Protein AF-A0A497PJH2-F1 (afdb_monomer_lite)

Secondary structure (DSSP, 8-state):
-----HHHHHHHHHHS-------S-HHHHHHHHHHHHHHSTT-HHHHHHHHHHHSTHHHHHHHHHHHHHHHHT-----EEEEPTTS-EEEE------

Structure (mmCIF, N/CA/C/O backbone):
data_AF-A0A497PJH2-F1
#
_entry.id   AF-A0A497PJH2-F1
#
loop_
_atom_site.group_PDB
_atom_site.id
_atom_site.type_symbol
_atom_site.label_atom_id
_atom_site.label_alt_id
_atom_site.label_comp_id
_atom_site.label_asym_id
_atom_site.label_entity_id
_atom_site.label_seq_id
_atom_site.pdbx_PDB_ins_code
_atom_site.Cartn_x
_atom_site.Cartn_y
_atom_site.Cartn_z
_atom_site.occupancy
_atom_site.B_iso_or_equiv
_atom_site.auth_seq_id
_atom_site.auth_comp_id
_atom_site.auth_asym_id
_atom_site.auth_atom_id
_atom_site.pdbx_PDB_model_num
ATOM 1 N N . MET A 1 1 ? 33.454 9.909 18.352 1.00 47.62 1 MET A N 1
ATOM 2 C CA . MET A 1 1 ? 32.184 9.878 17.603 1.00 47.62 1 MET A CA 1
ATOM 3 C C . MET A 1 1 ? 32.173 11.127 16.757 1.00 47.62 1 MET A C 1
ATOM 5 O O . MET A 1 1 ? 32.242 12.206 17.322 1.00 47.62 1 MET A O 1
ATOM 9 N N . GLU A 1 2 ? 32.241 10.972 15.440 1.00 60.81 2 GLU A N 1
ATOM 10 C CA . GLU A 1 2 ? 32.157 12.090 14.500 1.00 60.81 2 GLU A CA 1
ATOM 11 C C . GLU A 1 2 ? 30.719 12.619 14.538 1.00 60.81 2 GLU A C 1
ATOM 13 O O . GLU A 1 2 ? 29.773 11.867 14.297 1.00 60.81 2 GLU A O 1
ATOM 18 N N . GLU A 1 3 ? 30.540 13.876 14.941 1.00 64.44 3 GLU A N 1
ATOM 19 C CA . GLU A 1 3 ? 29.226 14.512 14.948 1.00 64.44 3 GLU A CA 1
ATOM 20 C C . GLU A 1 3 ? 28.776 14.727 13.503 1.00 64.44 3 GLU A C 1
ATOM 22 O O . GLU A 1 3 ? 29.369 15.497 12.748 1.00 64.44 3 GLU A O 1
ATOM 27 N N . ILE A 1 4 ? 27.728 14.015 13.095 1.00 67.50 4 ILE A N 1
ATOM 28 C CA . ILE A 1 4 ? 27.148 14.182 11.766 1.00 67.50 4 ILE A CA 1
ATOM 29 C C . ILE A 1 4 ? 26.445 15.541 11.727 1.00 67.50 4 ILE A C 1
ATOM 31 O O . ILE A 1 4 ? 25.423 15.744 12.385 1.00 67.50 4 ILE A O 1
ATOM 35 N N . ASN A 1 5 ? 26.975 16.460 10.918 1.00 82.12 5 ASN A N 1
ATOM 36 C CA . ASN A 1 5 ? 26.349 17.745 10.637 1.00 82.12 5 ASN A CA 1
ATOM 37 C C . ASN A 1 5 ? 25.066 17.532 9.810 1.00 82.12 5 ASN A C 1
ATOM 39 O O . ASN A 1 5 ? 25.095 17.307 8.596 1.00 82.12 5 ASN A O 1
ATOM 43 N N . ILE A 1 6 ? 23.925 17.580 10.498 1.00 77.50 6 ILE A N 1
ATOM 44 C CA . ILE A 1 6 ? 22.589 17.303 9.950 1.00 77.50 6 ILE A CA 1
ATOM 45 C C . ILE A 1 6 ? 22.239 18.257 8.794 1.00 77.50 6 ILE A C 1
ATOM 47 O O . ILE A 1 6 ? 21.564 17.856 7.841 1.00 77.50 6 ILE A O 1
ATOM 51 N N . GLU A 1 7 ? 22.716 19.501 8.847 1.00 78.81 7 GLU A N 1
ATOM 52 C CA . GLU A 1 7 ? 22.486 20.528 7.824 1.00 78.81 7 GLU A CA 1
ATOM 53 C C . GLU A 1 7 ? 23.119 20.129 6.482 1.00 78.81 7 GLU A C 1
ATOM 55 O O . GLU A 1 7 ? 22.513 20.239 5.413 1.00 78.81 7 GLU A O 1
ATOM 60 N N . GLU A 1 8 ? 24.341 19.603 6.545 1.00 78.31 8 GLU A N 1
ATOM 61 C CA . GLU A 1 8 ? 25.134 19.237 5.377 1.00 78.31 8 GLU A CA 1
ATOM 62 C C . GLU A 1 8 ? 24.603 17.958 4.712 1.00 78.31 8 GLU A C 1
ATOM 64 O O . GLU A 1 8 ? 24.538 17.859 3.482 1.00 78.31 8 GLU A O 1
ATOM 69 N N . ALA A 1 9 ? 24.117 17.012 5.523 1.00 66.75 9 ALA A N 1
ATOM 70 C CA . ALA A 1 9 ? 23.426 15.818 5.045 1.00 66.75 9 ALA A CA 1
ATOM 71 C C . ALA A 1 9 ? 22.124 16.166 4.300 1.00 66.75 9 ALA A C 1
ATOM 73 O O . ALA A 1 9 ? 21.869 15.641 3.214 1.00 66.75 9 ALA A O 1
ATOM 74 N N . ARG A 1 10 ? 21.320 17.097 4.833 1.00 66.50 10 ARG A N 1
ATOM 75 C CA . ARG A 1 10 ? 20.082 17.567 4.183 1.00 66.50 10 ARG A CA 1
ATOM 76 C C . ARG A 1 10 ? 20.351 18.214 2.831 1.00 66.50 10 ARG A C 1
ATOM 78 O O . ARG A 1 10 ? 19.626 17.950 1.872 1.00 66.50 10 ARG A O 1
ATOM 85 N N . LYS A 1 11 ? 21.405 19.025 2.740 1.00 73.62 11 LYS A N 1
ATOM 86 C CA . LYS A 1 11 ? 21.775 19.713 1.502 1.00 73.62 11 LYS A CA 1
ATOM 87 C C . LYS A 1 11 ? 22.166 18.729 0.394 1.00 73.62 11 LYS A C 1
ATOM 89 O O . LYS A 1 11 ? 21.644 18.834 -0.713 1.00 73.62 11 LYS A O 1
ATOM 94 N N . LYS A 1 12 ? 22.976 17.711 0.714 1.00 66.94 12 LYS A N 1
ATOM 95 C CA . LYS A 1 12 ? 23.337 16.636 -0.231 1.00 66.94 12 LYS A CA 1
ATOM 96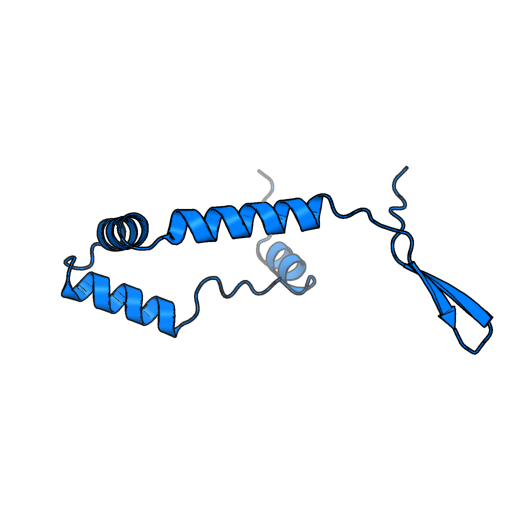 C C . LYS A 1 12 ? 22.120 15.836 -0.711 1.00 66.94 12 LYS A C 1
ATOM 98 O O . LYS A 1 12 ? 22.046 15.486 -1.885 1.00 66.94 12 LYS A O 1
ATOM 103 N N . ILE A 1 13 ? 21.143 15.593 0.168 1.00 63.25 13 ILE A N 1
ATOM 104 C CA . ILE A 1 13 ? 19.887 14.907 -0.184 1.00 63.25 13 ILE A CA 1
ATOM 105 C C . ILE A 1 13 ? 19.011 15.759 -1.118 1.00 63.25 13 ILE A C 1
ATOM 107 O O . ILE A 1 13 ? 18.325 15.199 -1.965 1.00 63.25 13 ILE A O 1
ATOM 111 N N . MET A 1 14 ? 19.019 17.090 -0.986 1.00 59.91 14 MET A N 1
ATOM 112 C CA . MET A 1 14 ? 18.226 17.989 -1.840 1.00 59.91 14 MET A CA 1
ATOM 113 C C . MET A 1 14 ? 18.870 18.276 -3.205 1.00 59.91 14 MET A C 1
ATOM 115 O O . MET A 1 14 ? 18.148 18.501 -4.176 1.00 59.91 14 MET A O 1
ATOM 119 N N . GLU A 1 15 ? 20.205 18.280 -3.300 1.00 64.38 15 GLU A N 1
ATOM 120 C CA . GLU A 1 15 ? 20.936 18.502 -4.562 1.00 64.38 15 GLU A CA 1
ATOM 121 C C . GLU A 1 15 ? 20.725 17.364 -5.571 1.00 64.38 15 GLU A C 1
ATOM 123 O O . GLU A 1 15 ? 20.762 17.573 -6.785 1.00 64.38 15 GLU A O 1
ATOM 128 N N . HIS A 1 16 ? 20.449 16.155 -5.090 1.00 56.31 16 HIS A N 1
ATOM 129 C CA . HIS A 1 16 ? 19.934 15.071 -5.915 1.00 56.31 16 HIS A CA 1
ATOM 130 C C . HIS A 1 16 ? 18.420 15.190 -5.899 1.00 56.31 16 HIS A C 1
ATOM 132 O O . HIS A 1 16 ? 17.842 15.001 -4.842 1.00 56.31 16 HIS A O 1
ATOM 138 N N . LYS A 1 17 ? 17.765 15.506 -7.031 1.00 51.84 17 LYS A N 1
ATOM 139 C CA . LYS A 1 17 ? 16.293 15.443 -7.126 1.00 51.84 17 LYS A CA 1
ATOM 140 C C . LYS A 1 17 ? 15.857 14.099 -6.536 1.00 51.84 17 LYS A C 1
ATOM 142 O O . LYS A 1 17 ? 16.089 13.083 -7.199 1.00 51.84 17 LYS A O 1
ATOM 147 N N . PRO A 1 18 ? 15.283 14.051 -5.320 1.00 45.72 18 PRO A N 1
ATOM 148 C CA . PRO A 1 18 ? 14.907 12.775 -4.766 1.00 45.72 18 PRO A CA 1
ATOM 149 C C . PRO A 1 18 ? 13.839 12.235 -5.707 1.00 45.72 18 PRO A C 1
ATOM 151 O O . PRO A 1 18 ? 12.953 12.977 -6.140 1.00 45.72 18 PRO A O 1
ATOM 154 N N . LEU A 1 19 ? 13.934 10.957 -6.066 1.00 46.59 19 LEU A N 1
ATOM 155 C CA . LEU A 1 19 ? 12.762 10.230 -6.528 1.00 46.59 19 LEU A CA 1
ATOM 156 C C . LEU A 1 19 ? 11.705 10.452 -5.445 1.00 46.59 19 LEU A C 1
ATOM 158 O O . LEU A 1 19 ? 11.793 9.879 -4.360 1.00 46.59 19 LEU A O 1
ATOM 162 N N . VAL A 1 20 ? 10.770 11.372 -5.693 1.00 48.22 20 VAL A N 1
ATOM 163 C CA . VAL A 1 20 ? 9.670 11.650 -4.779 1.00 48.22 20 VAL A CA 1
ATOM 164 C C . VAL A 1 20 ? 8.755 10.450 -4.893 1.00 48.22 20 VAL A C 1
ATOM 166 O O . VAL A 1 20 ? 7.814 10.422 -5.682 1.00 48.22 20 VAL A O 1
ATOM 169 N N . ILE A 1 21 ? 9.069 9.410 -4.130 1.00 48.34 21 ILE A N 1
ATOM 170 C CA . ILE A 1 21 ? 8.138 8.323 -3.919 1.00 48.34 21 ILE A CA 1
ATOM 171 C C . ILE A 1 21 ? 7.104 8.885 -2.945 1.00 48.34 21 ILE A C 1
ATOM 173 O O . ILE A 1 21 ? 7.238 8.753 -1.730 1.00 48.34 21 ILE A O 1
ATOM 177 N N . ASN A 1 22 ? 6.073 9.550 -3.472 1.00 52.44 22 ASN A N 1
ATOM 178 C CA . ASN A 1 22 ? 4.809 9.697 -2.756 1.00 52.44 22 ASN A CA 1
ATOM 179 C C . ASN A 1 22 ? 4.258 8.272 -2.593 1.00 52.44 22 ASN A C 1
ATOM 181 O O . ASN A 1 22 ? 3.512 7.797 -3.443 1.00 52.44 22 ASN A O 1
ATOM 185 N N . ARG A 1 23 ? 4.736 7.542 -1.571 1.00 63.59 23 ARG A N 1
ATOM 186 C CA . ARG A 1 23 ? 4.622 6.071 -1.482 1.00 63.59 23 ARG A CA 1
ATOM 187 C C . ARG A 1 23 ? 3.184 5.573 -1.513 1.00 63.59 23 ARG A C 1
ATOM 189 O O . ARG A 1 23 ? 2.951 4.451 -1.943 1.00 63.59 23 ARG A O 1
ATOM 196 N N . VAL A 1 24 ? 2.237 6.402 -1.082 1.00 72.12 24 VAL A N 1
ATOM 197 C CA . VAL A 1 24 ? 0.814 6.077 -1.084 1.00 72.12 24 VAL A CA 1
ATOM 198 C C . VAL A 1 24 ? 0.027 7.329 -1.489 1.00 72.12 24 VAL A C 1
ATOM 200 O O . VAL A 1 24 ? 0.190 8.371 -0.847 1.00 72.12 24 VAL A O 1
ATOM 203 N N . PRO A 1 25 ? -0.821 7.272 -2.533 1.00 85.69 25 PRO A N 1
ATOM 204 C CA . PRO A 1 25 ? -1.707 8.376 -2.887 1.00 85.69 25 PRO A CA 1
ATOM 205 C C . PRO A 1 25 ? -2.578 8.800 -1.700 1.00 85.69 25 PRO A C 1
ATOM 207 O O . PRO A 1 25 ? -3.086 7.949 -0.971 1.00 85.69 25 PRO A O 1
ATOM 210 N N . PHE A 1 26 ? -2.805 10.108 -1.534 1.00 83.25 26 PHE A N 1
ATOM 211 C CA . PHE A 1 26 ? -3.602 10.657 -0.425 1.00 83.25 26 PHE A CA 1
ATOM 212 C C . PHE A 1 26 ? -4.947 9.937 -0.272 1.00 83.25 26 PHE A C 1
ATOM 214 O O . PHE A 1 26 ? -5.284 9.467 0.807 1.00 83.25 26 PHE A O 1
ATOM 221 N N . ARG A 1 27 ? -5.664 9.750 -1.386 1.00 86.38 27 ARG A N 1
ATOM 222 C CA . ARG A 1 27 ? -6.950 9.047 -1.407 1.00 86.38 27 ARG A CA 1
ATOM 223 C C . ARG A 1 27 ? -6.849 7.607 -0.895 1.00 86.38 27 ARG A C 1
ATOM 225 O O . ARG A 1 27 ? -7.730 7.163 -0.173 1.00 86.38 27 ARG A O 1
ATOM 232 N N . THR A 1 28 ? -5.787 6.890 -1.253 1.00 85.94 28 THR A N 1
ATOM 233 C CA . THR A 1 28 ? -5.550 5.514 -0.795 1.00 85.94 28 THR A CA 1
ATOM 234 C C . THR A 1 28 ? -5.309 5.472 0.709 1.00 85.94 28 THR A C 1
ATOM 236 O O . THR A 1 28 ? -5.831 4.593 1.386 1.00 85.94 28 THR A O 1
ATOM 239 N N . ARG A 1 29 ? -4.564 6.446 1.241 1.00 87.00 29 ARG A N 1
ATOM 240 C CA . ARG A 1 29 ? -4.324 6.568 2.680 1.00 87.00 29 ARG A CA 1
ATOM 241 C C . ARG A 1 29 ? -5.610 6.868 3.450 1.00 87.00 29 ARG A C 1
ATOM 243 O O . ARG A 1 29 ? -5.861 6.209 4.448 1.00 87.00 29 ARG A O 1
ATOM 250 N N . GLU A 1 30 ? -6.414 7.826 2.991 1.00 93.50 30 GLU A N 1
ATOM 251 C CA . GLU A 1 30 ? -7.687 8.164 3.646 1.00 93.50 30 GLU A CA 1
ATOM 252 C C . GLU A 1 30 ? -8.630 6.958 3.675 1.00 93.50 30 GLU A C 1
ATOM 254 O O . GLU A 1 30 ? -9.139 6.612 4.732 1.00 93.50 30 GLU A O 1
ATOM 259 N N . LEU A 1 31 ? -8.782 6.253 2.547 1.00 92.38 31 LEU A N 1
ATOM 260 C CA . LEU A 1 31 ? -9.610 5.045 2.478 1.00 92.38 31 LEU A CA 1
ATOM 261 C C . LEU A 1 31 ? -9.121 3.946 3.428 1.00 92.38 31 LEU A C 1
ATOM 263 O O . LEU A 1 31 ? -9.935 3.294 4.072 1.00 92.38 31 LEU A O 1
ATOM 267 N N . PHE A 1 32 ? -7.803 3.752 3.533 1.00 93.12 32 PHE A N 1
ATOM 268 C CA . PHE A 1 32 ? -7.226 2.792 4.472 1.00 93.12 32 PHE A CA 1
ATOM 269 C C . PHE A 1 32 ? -7.529 3.166 5.929 1.00 93.12 32 PHE A C 1
ATOM 271 O O . PHE A 1 32 ? -7.910 2.302 6.714 1.00 93.12 32 PHE A O 1
ATOM 278 N N . ILE A 1 33 ? -7.387 4.446 6.288 1.00 92.56 33 ILE A N 1
ATOM 279 C CA . ILE A 1 33 ? -7.666 4.936 7.645 1.00 92.56 33 ILE A CA 1
ATOM 280 C C . ILE A 1 33 ? -9.161 4.815 7.968 1.00 92.56 33 ILE A C 1
ATOM 282 O O . ILE A 1 33 ? -9.502 4.343 9.049 1.00 92.56 33 ILE A O 1
ATOM 286 N N . SER A 1 34 ? -10.047 5.196 7.043 1.00 95.81 34 SER A N 1
ATOM 287 C CA . SER A 1 34 ? -11.497 5.036 7.206 1.00 95.81 34 SER A CA 1
ATOM 288 C C . SER A 1 34 ? -11.871 3.576 7.439 1.00 95.81 34 SER A C 1
ATOM 290 O O . SER A 1 34 ? -12.518 3.274 8.436 1.00 95.81 34 SER A O 1
ATOM 292 N N . LEU A 1 35 ? -11.368 2.666 6.600 1.00 94.38 35 LEU A N 1
ATOM 293 C CA . 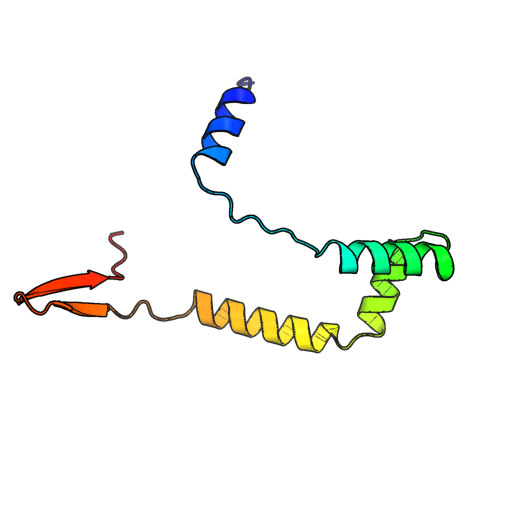LEU A 1 35 ? -11.608 1.232 6.747 1.00 94.38 35 LEU A CA 1
ATOM 294 C C . LEU A 1 35 ? -11.115 0.702 8.099 1.00 94.38 35 LEU A C 1
ATOM 296 O O . LEU A 1 35 ? -11.815 -0.061 8.758 1.00 94.38 35 LEU A O 1
ATOM 300 N N . ALA A 1 36 ? -9.926 1.126 8.534 1.00 95.44 36 ALA A N 1
ATOM 301 C CA . ALA A 1 36 ? -9.384 0.715 9.822 1.00 95.44 36 ALA A CA 1
ATOM 302 C C . ALA A 1 36 ? -10.252 1.181 10.994 1.00 95.44 36 ALA A C 1
ATOM 304 O O . ALA A 1 36 ? -10.459 0.434 11.948 1.00 95.44 36 ALA A O 1
ATOM 305 N N . ASN A 1 37 ? -10.771 2.406 10.929 1.00 95.88 37 ASN A N 1
ATOM 306 C CA . ASN A 1 37 ? -11.623 2.965 11.974 1.00 95.88 37 ASN A CA 1
ATOM 307 C C . ASN A 1 37 ? -13.005 2.301 12.018 1.00 95.88 37 ASN A C 1
ATOM 309 O O . ASN A 1 37 ? -13.528 2.087 13.108 1.00 95.88 37 ASN A O 1
ATOM 313 N N . GLU A 1 38 ? -13.578 1.987 10.857 1.00 96.94 38 GLU A N 1
ATOM 314 C CA . GLU A 1 38 ? -14.927 1.424 10.727 1.00 96.94 38 GLU A CA 1
ATOM 315 C C . GLU A 1 38 ? -14.978 -0.064 11.099 1.00 96.94 38 GLU A C 1
ATOM 317 O O . GLU A 1 38 ? -15.849 -0.473 11.863 1.00 96.94 38 GLU A O 1
ATOM 322 N N . GLU A 1 39 ? -14.022 -0.861 10.616 1.00 94.19 39 GLU A N 1
ATOM 323 C CA . GLU A 1 39 ? -14.102 -2.330 10.666 1.00 94.19 39 GLU A CA 1
ATOM 324 C C . GLU A 1 39 ? -13.104 -2.966 11.650 1.00 94.19 39 GLU A C 1
ATOM 326 O O . GLU A 1 39 ? -13.274 -4.112 12.066 1.00 94.19 39 GLU A O 1
ATOM 331 N N . PHE A 1 40 ? -12.052 -2.237 12.040 1.00 93.75 40 PHE A N 1
ATOM 332 C CA . PHE A 1 40 ? -10.919 -2.796 12.790 1.00 93.75 40 PHE A CA 1
ATOM 333 C C . PHE A 1 40 ? -10.542 -1.993 14.041 1.00 93.75 40 PHE A C 1
ATOM 335 O O . PHE A 1 40 ? -9.449 -2.179 14.571 1.00 93.75 40 PHE A O 1
ATOM 342 N N . CYS A 1 41 ? -11.409 -1.102 14.537 1.00 93.81 41 CYS A N 1
ATOM 343 C CA . CYS A 1 41 ? -11.148 -0.294 15.739 1.00 93.81 41 CYS A CA 1
ATOM 344 C C . CYS A 1 41 ? -9.800 0.460 15.692 1.00 93.81 41 CYS A C 1
ATOM 346 O O . CYS A 1 41 ? -9.068 0.511 16.681 1.00 93.81 41 CYS A O 1
ATOM 348 N N . SER A 1 42 ? -9.460 1.014 14.526 1.00 90.69 42 SER A N 1
ATOM 349 C CA . SER A 1 42 ? -8.188 1.695 14.238 1.00 90.69 42 SER A CA 1
ATOM 350 C C . SER A 1 42 ? -6.943 0.790 14.268 1.00 90.69 42 SER A C 1
ATOM 352 O O . SER A 1 42 ? -5.818 1.295 14.251 1.00 90.69 42 SER A O 1
ATOM 354 N N . ASP A 1 43 ? -7.101 -0.538 14.264 1.00 92.56 43 ASP A N 1
ATOM 355 C CA . ASP A 1 43 ? -5.990 -1.483 14.133 1.00 92.56 43 ASP A CA 1
ATOM 356 C C . ASP A 1 43 ? -5.525 -1.578 12.671 1.00 92.56 43 ASP A C 1
ATOM 358 O O . ASP A 1 43 ? -6.052 -2.324 11.835 1.00 92.56 43 ASP A O 1
ATOM 362 N N . TYR A 1 44 ? -4.485 -0.809 12.355 1.00 91.25 44 TYR A N 1
ATOM 363 C CA . TYR A 1 44 ? -3.870 -0.798 11.029 1.00 91.25 44 TYR A CA 1
ATOM 364 C C . TYR A 1 44 ? -3.186 -2.121 10.668 1.00 91.25 44 TYR A C 1
ATOM 366 O O . TYR A 1 44 ? -3.093 -2.447 9.483 1.00 91.25 44 TYR A O 1
ATOM 374 N N . GLY A 1 45 ? -2.717 -2.889 11.655 1.00 92.31 45 GLY A N 1
ATOM 375 C CA . GLY A 1 45 ? -2.092 -4.188 11.423 1.00 92.31 45 GLY A CA 1
ATOM 376 C C . GLY A 1 45 ? -3.112 -5.197 10.911 1.00 92.31 45 GLY A C 1
ATOM 377 O O . GLY A 1 45 ? -2.888 -5.830 9.875 1.00 92.31 45 GLY A O 1
ATOM 378 N N . MET A 1 46 ? -4.268 -5.282 11.576 1.00 92.88 46 MET A N 1
ATOM 379 C CA . MET A 1 46 ? -5.347 -6.162 11.134 1.00 92.88 46 MET A CA 1
ATOM 380 C C . MET A 1 46 ? -6.009 -5.704 9.844 1.00 92.88 46 MET A C 1
ATOM 382 O O . MET A 1 46 ? -6.275 -6.541 8.983 1.00 92.88 46 MET A O 1
ATOM 386 N N . THR A 1 47 ? -6.182 -4.397 9.657 1.00 93.19 47 THR A N 1
ATOM 387 C CA . THR A 1 47 ? -6.684 -3.847 8.390 1.00 93.19 47 THR A CA 1
ATOM 388 C C . THR A 1 47 ? -5.775 -4.242 7.226 1.00 93.19 47 THR A C 1
ATOM 390 O O . THR A 1 47 ? -6.240 -4.718 6.191 1.00 93.19 47 THR A O 1
ATOM 393 N N . LEU A 1 48 ? -4.456 -4.095 7.391 1.00 88.62 48 LEU A N 1
ATOM 394 C CA . LEU A 1 48 ? -3.492 -4.455 6.356 1.00 88.62 48 LE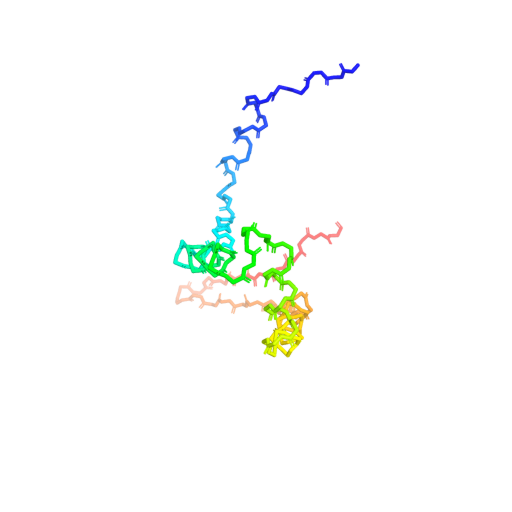U A CA 1
ATOM 395 C C . LEU A 1 48 ? -3.469 -5.964 6.098 1.00 88.62 48 LEU A C 1
ATOM 397 O O . LEU A 1 48 ? -3.463 -6.376 4.940 1.00 88.62 48 LEU A O 1
ATOM 401 N N . LYS A 1 49 ? -3.492 -6.786 7.153 1.00 88.88 49 LYS A N 1
ATOM 402 C CA . LYS A 1 49 ? -3.571 -8.243 7.020 1.00 88.88 49 LYS A CA 1
ATOM 403 C C . LYS A 1 49 ? -4.822 -8.662 6.2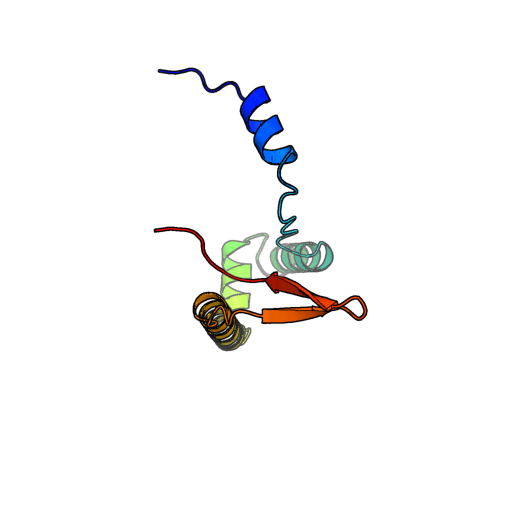49 1.00 88.88 49 LYS A C 1
ATOM 405 O O . LYS A 1 49 ? -4.714 -9.427 5.298 1.00 88.88 49 LYS A O 1
ATOM 410 N N . TYR A 1 50 ? -5.980 -8.112 6.610 1.00 90.62 50 TYR A N 1
ATOM 411 C CA . TYR A 1 50 ? -7.237 -8.358 5.911 1.00 90.62 50 TYR A CA 1
ATOM 412 C C . TYR A 1 50 ? -7.134 -8.001 4.425 1.00 90.62 50 TYR A C 1
ATOM 414 O O . TYR A 1 50 ? -7.525 -8.796 3.575 1.00 90.62 50 TYR A O 1
ATOM 422 N N . LEU A 1 51 ? -6.564 -6.842 4.091 1.00 87.75 51 LEU A N 1
ATOM 423 C CA . LEU A 1 51 ? -6.379 -6.434 2.699 1.00 87.75 51 LEU A CA 1
ATOM 424 C C . LEU A 1 51 ? -5.431 -7.370 1.941 1.00 87.75 51 LEU A C 1
ATOM 426 O O . LEU A 1 51 ? -5.723 -7.713 0.802 1.00 87.75 51 LEU A O 1
ATOM 430 N N . ILE A 1 52 ? -4.330 -7.808 2.554 1.00 85.00 52 ILE A N 1
ATOM 431 C CA . ILE A 1 52 ? -3.381 -8.753 1.942 1.00 85.00 52 ILE A CA 1
ATOM 432 C C . ILE A 1 52 ? -4.022 -10.125 1.712 1.00 85.00 52 ILE A C 1
ATOM 434 O O . ILE A 1 52 ? -3.774 -10.738 0.677 1.00 85.00 52 ILE A O 1
ATOM 438 N N . ASP A 1 53 ? -4.834 -10.592 2.660 1.00 85.62 53 ASP A N 1
ATOM 439 C CA . ASP A 1 53 ? -5.482 -11.901 2.587 1.00 85.62 53 ASP A CA 1
ATOM 440 C C . ASP A 1 53 ? -6.639 -11.920 1.566 1.00 85.62 53 ASP A C 1
ATOM 442 O O . ASP A 1 53 ? -6.890 -12.952 0.948 1.00 85.62 53 ASP A O 1
ATOM 446 N N . ASN A 1 54 ? -7.346 -10.794 1.382 1.00 81.38 54 ASN A N 1
ATOM 447 C CA . ASN A 1 54 ? -8.557 -10.717 0.548 1.00 81.38 54 ASN A CA 1
ATOM 448 C C . ASN A 1 54 ? -8.343 -10.111 -0.840 1.00 81.38 54 ASN A C 1
ATOM 450 O O . ASN A 1 54 ? -9.136 -10.354 -1.749 1.00 81.38 54 ASN A O 1
ATOM 454 N N . LEU A 1 55 ? -7.308 -9.298 -1.029 1.00 69.94 55 LEU A N 1
ATOM 455 C CA . LEU A 1 55 ? -6.935 -8.846 -2.361 1.00 69.94 55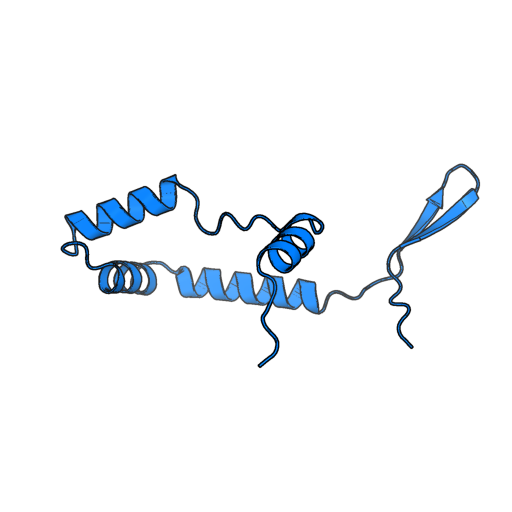 LEU A CA 1
ATOM 456 C C . LEU A 1 55 ? -5.999 -9.892 -2.968 1.00 69.94 55 LEU A C 1
ATOM 458 O O . LEU A 1 55 ? -5.104 -10.396 -2.294 1.00 69.94 55 LEU A O 1
ATOM 462 N N . GLU A 1 56 ? -6.116 -10.153 -4.272 1.00 69.50 56 GLU A N 1
ATOM 463 C CA . GLU A 1 56 ? -5.115 -10.911 -5.046 1.00 69.50 56 GLU A CA 1
ATOM 464 C C . GLU A 1 56 ? -3.765 -10.150 -5.150 1.00 69.50 56 GLU A C 1
ATOM 466 O O . GLU A 1 56 ? -3.086 -10.174 -6.177 1.00 69.50 56 GLU A O 1
ATOM 471 N N . ILE A 1 57 ? -3.353 -9.442 -4.093 1.00 69.81 57 ILE A N 1
ATOM 472 C CA . ILE A 1 57 ? -2.101 -8.695 -3.982 1.00 69.81 57 ILE A CA 1
ATOM 473 C C . ILE A 1 57 ? -0.913 -9.610 -4.262 1.00 69.81 57 ILE A C 1
ATOM 475 O O . ILE A 1 57 ? 0.035 -9.158 -4.889 1.00 69.81 57 ILE A O 1
ATOM 479 N N . GLN A 1 58 ? -0.980 -10.893 -3.899 1.00 69.81 58 GLN A N 1
ATOM 480 C CA . GLN A 1 58 ? 0.048 -11.886 -4.236 1.00 69.81 58 GLN A CA 1
ATOM 481 C C . GLN A 1 58 ? 0.347 -11.922 -5.747 1.00 69.81 58 GLN A C 1
ATOM 483 O O . GLN A 1 58 ? 1.506 -11.957 -6.154 1.00 69.81 58 GLN A O 1
ATOM 488 N N . ARG A 1 59 ? -0.689 -11.834 -6.593 1.00 72.88 59 ARG A N 1
ATOM 489 C CA . ARG A 1 59 ? -0.541 -11.830 -8.055 1.00 72.88 59 ARG A CA 1
ATOM 490 C C . ARG A 1 59 ? 0.090 -10.533 -8.560 1.00 72.88 59 ARG A C 1
ATOM 492 O O . ARG A 1 59 ? 0.961 -10.570 -9.424 1.00 72.88 59 ARG A O 1
ATOM 499 N N . LEU A 1 60 ? -0.341 -9.394 -8.015 1.00 76.56 60 LEU A N 1
ATOM 500 C CA . LEU A 1 60 ? 0.195 -8.073 -8.364 1.00 76.56 60 LEU A CA 1
ATOM 501 C C . LEU A 1 60 ? 1.645 -7.896 -7.893 1.00 76.56 60 LEU A C 1
ATOM 503 O O . LEU A 1 60 ? 2.460 -7.339 -8.623 1.00 76.56 60 LEU A O 1
ATOM 507 N N . LEU A 1 61 ? 1.981 -8.396 -6.703 1.00 78.25 61 LEU A N 1
ATOM 508 C CA . LEU A 1 61 ? 3.345 -8.402 -6.174 1.00 78.25 61 LEU A CA 1
ATOM 509 C C . LEU A 1 61 ? 4.264 -9.235 -7.062 1.00 78.25 61 LEU A C 1
ATOM 511 O O . LEU A 1 61 ? 5.311 -8.737 -7.464 1.00 78.25 61 LEU A O 1
ATOM 515 N N . LEU A 1 62 ? 3.835 -10.440 -7.448 1.00 81.50 62 LEU A N 1
ATOM 516 C CA . LEU A 1 62 ? 4.594 -11.292 -8.361 1.00 81.50 62 LEU A CA 1
ATOM 517 C C . LEU A 1 62 ? 4.833 -10.609 -9.718 1.00 81.50 62 LEU A C 1
ATOM 519 O O . LEU A 1 62 ? 5.944 -10.639 -10.242 1.00 81.50 62 LEU A O 1
ATOM 523 N N . GLU A 1 63 ? 3.814 -9.954 -10.283 1.00 84.75 63 GLU A N 1
ATOM 524 C CA . GLU A 1 63 ? 3.959 -9.189 -11.530 1.00 84.75 63 GLU A CA 1
ATOM 525 C C . GLU A 1 63 ? 4.972 -8.043 -11.371 1.00 84.75 63 GLU A C 1
ATOM 527 O O . GLU A 1 63 ? 5.813 -7.807 -12.242 1.00 84.75 63 GLU A O 1
ATOM 532 N N . HIS A 1 64 ? 4.917 -7.324 -10.250 1.00 82.88 64 HIS A N 1
ATOM 533 C CA . HIS A 1 64 ? 5.834 -6.224 -9.971 1.00 82.88 64 HIS A CA 1
ATOM 534 C C . HIS A 1 64 ? 7.277 -6.711 -9.801 1.00 82.88 64 HIS A C 1
ATOM 536 O O . HIS A 1 64 ? 8.182 -6.111 -10.380 1.00 82.88 64 HIS A O 1
ATOM 542 N N . GLU A 1 65 ? 7.498 -7.810 -9.078 1.00 86.88 65 GLU A N 1
ATOM 543 C CA . GLU A 1 65 ? 8.817 -8.437 -8.934 1.00 86.88 65 GLU A CA 1
ATOM 544 C C . GLU A 1 65 ? 9.393 -8.855 -10.291 1.00 86.88 65 GLU A C 1
ATOM 546 O O . GLU A 1 65 ? 10.544 -8.543 -10.601 1.00 86.88 65 GLU A O 1
ATOM 551 N N . GLN A 1 66 ? 8.577 -9.469 -11.154 1.00 86.56 66 GLN A N 1
ATOM 552 C CA . GLN A 1 66 ? 8.988 -9.830 -12.514 1.00 86.56 66 GLN A CA 1
ATOM 553 C C . GLN A 1 66 ? 9.389 -8.602 -13.341 1.00 86.56 66 GLN A C 1
ATOM 555 O O . GLN A 1 66 ? 10.390 -8.633 -14.060 1.00 86.56 66 GLN A O 1
ATOM 560 N N . ARG A 1 67 ? 8.640 -7.498 -13.235 1.00 84.00 67 ARG A N 1
ATOM 561 C CA . ARG A 1 67 ? 8.945 -6.249 -13.954 1.00 84.00 67 ARG A CA 1
ATOM 562 C C . ARG A 1 67 ? 10.221 -5.589 -13.448 1.00 84.00 67 ARG A C 1
ATOM 564 O O . ARG A 1 67 ? 10.985 -5.084 -14.267 1.00 84.00 67 ARG A O 1
ATOM 571 N N . ILE A 1 68 ? 10.459 -5.600 -12.137 1.00 84.06 68 ILE A N 1
ATOM 572 C CA . ILE A 1 68 ? 11.704 -5.098 -11.540 1.00 84.06 68 ILE A CA 1
ATOM 573 C C . ILE A 1 68 ? 12.881 -5.932 -12.046 1.00 84.06 68 ILE A C 1
ATOM 575 O O . ILE A 1 68 ? 13.810 -5.372 -12.622 1.00 84.06 68 ILE A O 1
ATOM 579 N N . SER A 1 69 ? 12.784 -7.261 -11.969 1.00 84.38 69 SER A N 1
ATOM 580 C CA . SER A 1 69 ? 13.827 -8.166 -12.460 1.00 84.38 69 SER A CA 1
ATOM 581 C C . SER A 1 69 ? 14.118 -7.970 -13.954 1.00 84.38 69 SER A C 1
ATOM 583 O O . SER A 1 69 ? 15.275 -7.962 -14.372 1.00 84.38 69 SER A O 1
ATOM 585 N N . ALA A 1 70 ? 13.092 -7.741 -14.778 1.00 82.81 70 ALA A N 1
ATOM 586 C CA . ALA A 1 70 ? 13.263 -7.463 -16.204 1.00 82.81 70 ALA A CA 1
ATOM 587 C C . ALA A 1 70 ? 13.928 -6.104 -16.492 1.00 82.81 70 ALA A C 1
ATOM 589 O O . ALA A 1 70 ? 14.553 -5.937 -17.539 1.00 82.81 70 ALA A O 1
ATOM 590 N N . LEU A 1 71 ? 13.776 -5.119 -15.601 1.00 78.06 71 LEU A N 1
ATOM 591 C CA . LEU A 1 71 ? 14.435 -3.816 -15.710 1.00 78.06 71 LEU A CA 1
ATOM 592 C C . LEU A 1 71 ? 15.884 -3.868 -15.223 1.00 78.06 71 LEU A C 1
ATOM 594 O O . LEU A 1 71 ? 16.739 -3.250 -15.850 1.00 78.06 71 LEU A O 1
ATOM 598 N N . GLU A 1 72 ? 16.151 -4.611 -14.151 1.00 79.38 72 GLU A N 1
ATOM 599 C CA . GLU A 1 72 ? 17.498 -4.823 -13.612 1.00 79.38 72 GLU A CA 1
ATOM 600 C C . GLU A 1 72 ? 18.369 -5.637 -14.572 1.00 79.38 72 GLU A C 1
ATOM 602 O O . GLU A 1 72 ? 19.526 -5.299 -14.796 1.00 79.38 72 GLU A O 1
ATOM 607 N N . ASN A 1 73 ? 17.793 -6.664 -15.201 1.00 78.75 73 ASN A N 1
ATOM 608 C CA . ASN A 1 73 ? 18.492 -7.534 -16.149 1.00 78.75 73 ASN A CA 1
ATOM 609 C C . ASN A 1 73 ? 18.392 -7.056 -17.601 1.00 78.75 73 ASN A C 1
ATOM 611 O O . ASN A 1 73 ? 18.740 -7.798 -18.523 1.00 78.75 73 ASN A O 1
ATOM 615 N N . LYS A 1 74 ? 17.872 -5.847 -17.841 1.00 71.19 74 LYS A N 1
ATOM 616 C CA . LYS A 1 74 ? 17.735 -5.336 -19.201 1.00 71.19 74 LYS A CA 1
ATOM 617 C C . LYS A 1 74 ? 19.138 -5.144 -19.783 1.00 71.19 74 LYS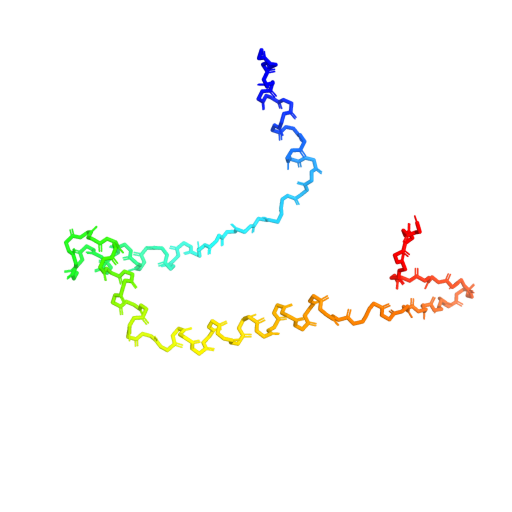 A C 1
ATOM 619 O O . LYS A 1 74 ? 19.899 -4.364 -19.213 1.00 71.19 74 LYS A O 1
ATOM 624 N N . PRO A 1 75 ? 19.493 -5.804 -20.900 1.00 63.00 75 PRO A N 1
ATOM 625 C CA . PRO A 1 75 ? 20.784 -5.572 -21.521 1.00 63.00 75 PRO A CA 1
ATOM 626 C C . PRO A 1 75 ? 20.883 -4.086 -21.868 1.00 63.00 75 PRO A C 1
ATOM 628 O O . PRO A 1 75 ? 19.990 -3.510 -22.501 1.00 63.00 75 PRO A O 1
ATOM 631 N N . THR A 1 76 ? 21.942 -3.441 -21.386 1.00 64.06 76 THR A N 1
ATOM 632 C CA . THR A 1 76 ? 22.314 -2.072 -21.740 1.00 64.06 76 THR A CA 1
ATOM 633 C C . THR A 1 76 ? 22.829 -2.088 -23.174 1.00 64.06 76 THR A C 1
ATOM 635 O O . THR A 1 76 ? 24.018 -1.934 -23.432 1.00 64.06 76 THR A O 1
ATOM 638 N N . ASP A 1 77 ? 21.934 -2.337 -24.128 1.00 62.91 77 ASP A N 1
ATOM 639 C CA . ASP A 1 77 ? 22.286 -2.281 -25.538 1.00 62.91 77 ASP A CA 1
ATOM 640 C C . ASP A 1 77 ? 22.753 -0.855 -25.849 1.00 62.91 77 ASP A C 1
ATOM 642 O O . ASP A 1 77 ? 22.012 0.115 -25.637 1.00 62.91 77 ASP A O 1
ATOM 646 N N . GLU A 1 78 ? 23.992 -0.727 -26.332 1.00 62.62 78 GLU A N 1
ATOM 647 C CA . GLU A 1 78 ? 24.562 0.541 -26.782 1.00 62.62 78 GLU A CA 1
ATOM 648 C C . GLU A 1 78 ? 23.632 1.150 -27.839 1.00 62.62 78 GLU A C 1
ATOM 650 O O . GLU A 1 78 ? 23.543 0.686 -28.981 1.00 62.62 78 GLU A O 1
ATOM 655 N N . LYS A 1 79 ? 22.927 2.228 -27.485 1.00 67.94 79 LYS A N 1
ATOM 656 C CA . LYS A 1 79 ? 22.108 2.952 -28.456 1.00 67.94 79 LYS A CA 1
ATOM 657 C C . LYS A 1 79 ? 22.985 3.955 -29.179 1.00 67.94 79 LYS A C 1
ATOM 659 O O . LYS A 1 79 ? 23.368 4.988 -28.628 1.00 67.94 79 LYS A O 1
ATOM 664 N N . ILE A 1 80 ? 23.276 3.657 -30.442 1.00 69.75 80 ILE A N 1
ATOM 665 C CA . ILE A 1 80 ? 23.952 4.576 -31.355 1.00 69.75 80 ILE A CA 1
ATOM 666 C C . ILE A 1 80 ? 22.897 5.438 -32.054 1.00 69.75 80 ILE A C 1
ATOM 668 O O . ILE A 1 80 ? 22.182 4.974 -32.940 1.00 69.75 80 ILE A O 1
ATOM 672 N N . ILE A 1 81 ? 22.825 6.715 -31.685 1.00 77.06 81 ILE A N 1
ATOM 673 C CA . ILE A 1 81 ? 21.974 7.707 -32.347 1.00 77.06 81 ILE A CA 1
ATOM 674 C C . ILE A 1 81 ? 22.836 8.502 -33.330 1.00 77.06 81 ILE A C 1
ATOM 676 O O . ILE A 1 81 ? 23.794 9.167 -32.933 1.00 77.06 81 ILE A O 1
ATOM 680 N N . LYS A 1 82 ? 22.492 8.458 -34.621 1.00 73.19 82 LYS A N 1
ATOM 681 C CA . LYS A 1 82 ? 23.093 9.323 -35.647 1.00 73.19 82 LYS A CA 1
ATOM 682 C C . LYS A 1 82 ? 22.217 10.557 -35.829 1.00 73.19 82 LYS A C 1
ATOM 684 O O . LYS A 1 82 ? 21.036 10.429 -36.139 1.00 73.19 82 LYS A O 1
ATOM 689 N N . THR A 1 83 ? 22.776 11.745 -35.626 1.00 79.19 83 THR A N 1
ATOM 690 C CA . THR A 1 83 ? 22.054 12.993 -35.882 1.00 79.19 83 THR A CA 1
ATOM 691 C C . THR A 1 83 ? 22.082 13.339 -37.369 1.00 79.19 83 THR A C 1
ATOM 693 O O . THR A 1 83 ? 22.973 12.920 -38.107 1.00 79.19 83 THR A O 1
ATOM 696 N N . VAL A 1 84 ? 21.130 14.168 -37.802 1.00 78.50 84 VAL A N 1
ATOM 697 C CA . VAL A 1 84 ? 21.059 14.714 -39.171 1.00 78.50 84 VAL A CA 1
ATOM 698 C C . VAL A 1 84 ? 22.314 15.496 -39.588 1.00 78.50 84 VAL A C 1
ATOM 700 O O . VAL A 1 84 ? 22.591 15.609 -40.774 1.00 78.50 84 VAL A O 1
ATOM 703 N N . GLY A 1 85 ? 23.109 15.981 -38.627 1.00 77.75 85 GLY A N 1
ATOM 704 C CA . GLY A 1 85 ? 24.405 16.630 -38.865 1.00 77.75 85 GLY A CA 1
ATOM 705 C C . GLY A 1 85 ? 25.605 15.674 -38.879 1.00 77.75 85 GLY A C 1
ATOM 706 O O . GLY A 1 85 ? 26.738 16.129 -38.769 1.00 77.75 85 GLY A O 1
ATOM 707 N N . GLY A 1 86 ? 25.384 14.355 -38.917 1.00 75.81 86 GLY A N 1
ATOM 708 C CA . GLY A 1 86 ? 26.445 13.340 -38.949 1.00 75.81 86 GLY A CA 1
ATOM 709 C C . GLY A 1 86 ? 27.120 13.059 -37.600 1.00 75.81 86 GLY A C 1
ATOM 710 O O . GLY A 1 86 ? 27.989 12.192 -37.516 1.00 75.81 86 GLY A O 1
ATOM 711 N N . LYS A 1 87 ? 26.713 13.741 -36.522 1.00 72.56 87 LYS A N 1
ATOM 712 C CA . LYS A 1 87 ? 27.247 13.503 -35.176 1.00 72.56 87 LYS A CA 1
ATOM 713 C C . LYS A 1 87 ? 26.655 12.214 -34.612 1.00 72.56 87 LYS A C 1
ATOM 715 O O . LYS A 1 87 ? 25.440 12.030 -34.599 1.00 72.56 87 LYS A O 1
ATOM 720 N N . VAL A 1 88 ? 27.516 11.336 -34.114 1.00 80.81 88 VAL A N 1
ATOM 721 C CA . VAL A 1 88 ? 27.110 10.076 -33.487 1.00 80.81 88 VAL A CA 1
ATOM 722 C C . VAL A 1 88 ? 27.120 10.242 -31.971 1.00 80.81 88 VAL A C 1
ATOM 724 O O . VAL A 1 88 ? 28.141 10.617 -31.398 1.00 80.81 88 VAL A O 1
ATOM 727 N N . ILE A 1 89 ? 25.989 9.971 -31.323 1.00 73.44 89 ILE A N 1
ATOM 728 C CA . ILE A 1 89 ? 25.840 9.981 -29.865 1.00 73.44 89 ILE A CA 1
ATOM 729 C C . ILE A 1 89 ? 25.628 8.537 -29.416 1.00 73.44 89 ILE A C 1
ATOM 731 O O . ILE A 1 89 ? 24.681 7.886 -29.853 1.00 73.44 89 ILE A O 1
ATOM 735 N N . ARG A 1 90 ? 26.521 8.036 -28.559 1.00 74.81 90 ARG A N 1
ATOM 736 C CA . ARG A 1 90 ? 26.386 6.724 -27.916 1.00 74.81 90 ARG A CA 1
ATOM 737 C C . ARG A 1 90 ? 25.790 6.931 -26.531 1.00 74.81 90 ARG A C 1
ATOM 739 O O . ARG A 1 90 ? 26.354 7.688 -25.742 1.00 74.81 90 ARG A O 1
ATOM 746 N N . ILE A 1 91 ? 24.642 6.317 -26.264 1.00 67.75 91 ILE A N 1
ATOM 747 C CA . ILE A 1 91 ? 23.960 6.387 -24.969 1.00 67.75 91 ILE A CA 1
ATOM 748 C C . ILE A 1 91 ? 23.860 4.970 -24.410 1.00 67.75 91 ILE A C 1
ATOM 750 O O . ILE A 1 91 ? 23.322 4.088 -25.077 1.00 67.75 91 ILE A O 1
ATOM 754 N N . GLY A 1 92 ? 24.352 4.789 -23.183 1.00 58.44 92 GLY A N 1
ATOM 755 C CA . GLY A 1 92 ? 24.446 3.489 -22.520 1.00 58.44 92 GLY A CA 1
ATOM 756 C C . GLY A 1 92 ? 25.795 2.842 -22.793 1.00 58.44 92 GLY A C 1
ATOM 757 O O . GLY A 1 92 ? 25.987 2.211 -23.817 1.00 58.44 92 GLY A O 1
ATOM 758 N N . GLY A 1 93 ? 26.733 3.052 -21.880 1.00 49.09 93 GLY A N 1
ATOM 759 C CA . GLY A 1 93 ? 28.039 2.417 -21.865 1.00 49.09 93 GLY A CA 1
ATOM 760 C C . GLY A 1 93 ? 28.572 2.626 -20.464 1.00 49.09 93 GLY A C 1
ATOM 761 O O . GLY A 1 93 ? 28.971 3.741 -20.121 1.00 49.09 93 GLY A O 1
ATOM 762 N N . ASP A 1 94 ? 28.457 1.596 -19.635 1.00 48.47 94 ASP A N 1
ATOM 763 C CA . ASP A 1 94 ? 29.091 1.589 -18.327 1.00 48.47 94 ASP A CA 1
ATOM 764 C C . ASP A 1 94 ? 30.598 1.736 -18.569 1.00 48.47 94 ASP A C 1
ATOM 766 O O . ASP A 1 94 ? 31.229 0.896 -19.212 1.00 48.47 94 ASP A O 1
ATOM 770 N N . LYS A 1 95 ? 31.162 2.872 -18.160 1.00 47.56 95 LYS A N 1
ATOM 771 C CA . LYS A 1 95 ? 32.609 3.096 -18.158 1.00 47.56 95 LYS A CA 1
ATOM 772 C C . LYS A 1 95 ? 33.126 2.779 -16.765 1.00 47.56 95 LYS A C 1
ATOM 774 O O . LYS A 1 95 ? 33.639 3.666 -16.098 1.00 47.56 95 LYS A O 1
ATOM 779 N N . ASN A 1 96 ? 32.964 1.539 -16.336 1.00 40.41 96 ASN A N 1
ATOM 780 C CA . ASN A 1 96 ? 33.648 1.022 -15.163 1.00 40.41 96 ASN A CA 1
ATOM 781 C C . ASN A 1 96 ? 34.380 -0.250 -15.587 1.00 40.41 96 ASN A C 1
ATOM 783 O O . ASN A 1 96 ? 33.807 -1.337 -15.637 1.00 40.41 96 ASN A O 1
ATOM 787 N N . GLY A 1 97 ? 35.635 -0.048 -15.987 1.00 35.59 97 GLY A N 1
ATOM 788 C CA . GLY A 1 97 ? 36.699 -1.014 -15.736 1.00 35.59 97 GLY A CA 1
ATOM 789 C C . GLY A 1 97 ? 37.313 -0.736 -14.372 1.00 35.59 97 GLY A C 1
ATOM 790 O O . GLY A 1 97 ? 37.146 0.408 -13.887 1.00 35.59 97 GLY A O 1
#

Sequence (97 aa):
MEEINIEEARKKIMEHKPLVINRVPFRTRELFISLANEEFCSDYGMTLKYLIDNLEIQRLLLEHEQRISALENKPTDEKIIKTVGGKVIRIGGDKNG

pLDDT: mean 75.23, std 14.82, range [35.59, 96.94]

Radius of gyration: 22.79 Å; chains: 1; bounding box: 52×32×57 Å

Foldseek 3Di:
DPDPPPVVVVVVCVVPVPPPCPVAPPVRVVVLQVCCVPPPVSPSVVSVVVCVVPDVVVVVVVVVVVVVVCVVPPPQPFDWDQDPVRDTDTDGDPPDD